Protein AF-A0A3C2CHH4-F1 (afdb_monomer_lite)

Secondary structure (DSSP, 8-state):
--HHHHHHHHHHHHHHTT--GGG-----EEEPP-HHHHHHHHHTT----EEPPPPS-HHHHHHHHHHGGGG--

Sequence (73 aa):
SGIKASLSDLQKVCESKERDFSEISIIPFGTVPDQGKLDYFEELGVDEVILRVPAGPREHVLETLDSYVSFLK

Structure (mmCIF, N/CA/C/O backbone):
data_AF-A0A3C2CHH4-F1
#
_entry.id   AF-A0A3C2CHH4-F1
#
loop_
_atom_site.group_PDB
_atom_site.id
_atom_site.type_symbol
_atom_site.label_atom_id
_atom_site.label_alt_id
_atom_site.label_comp_id
_atom_site.label_asym_id
_atom_site.label_entity_id
_atom_site.label_seq_id
_atom_site.pdbx_PDB_ins_code
_atom_site.Cartn_x
_atom_site.Cartn_y
_atom_site.Cartn_z
_atom_site.occupancy
_atom_site.B_iso_or_equiv
_atom_site.auth_seq_id
_atom_site.auth_comp_id
_atom_site.auth_asym_id
_atom_site.auth_atom_id
_atom_site.pdbx_PDB_model_num
ATOM 1 N N . SER A 1 1 ? 3.311 10.401 13.688 1.00 65.81 1 SER A N 1
ATOM 2 C CA . SER A 1 1 ? 2.841 10.678 12.314 1.00 65.81 1 SER A CA 1
ATOM 3 C C . SER A 1 1 ? 2.824 9.374 11.528 1.00 65.81 1 SER A C 1
ATOM 5 O O . SER A 1 1 ? 3.450 8.417 11.966 1.00 65.81 1 SER A O 1
ATOM 7 N N . GLY A 1 2 ? 2.085 9.307 10.418 1.00 83.12 2 GLY A N 1
ATOM 8 C CA . GLY A 1 2 ? 1.949 8.092 9.604 1.00 83.12 2 GLY A CA 1
ATOM 9 C C . GLY A 1 2 ? 0.527 7.528 9.597 1.00 83.12 2 GLY A C 1
ATOM 10 O O . GLY A 1 2 ? -0.368 8.068 10.254 1.00 83.12 2 GLY A O 1
ATOM 11 N N . ILE A 1 3 ? 0.326 6.448 8.838 1.00 86.38 3 ILE A N 1
ATOM 12 C CA . ILE A 1 3 ? -1.004 5.902 8.540 1.00 86.38 3 ILE A CA 1
ATOM 13 C C . ILE A 1 3 ? -1.771 5.500 9.807 1.00 86.38 3 ILE A C 1
ATOM 15 O O . ILE A 1 3 ? -2.895 5.950 9.983 1.00 86.38 3 ILE A O 1
ATOM 19 N N . LYS A 1 4 ? -1.139 4.799 10.760 1.00 87.25 4 LYS A N 1
ATOM 20 C CA . LYS A 1 4 ? -1.789 4.347 12.003 1.00 87.25 4 LYS A CA 1
ATOM 21 C C . LYS A 1 4 ? -2.396 5.492 12.817 1.00 87.25 4 LYS A C 1
ATOM 23 O O . LYS A 1 4 ? -3.534 5.395 13.253 1.00 87.25 4 LYS A O 1
ATOM 28 N N . ALA A 1 5 ? -1.653 6.584 12.998 1.00 87.94 5 ALA A N 1
ATOM 29 C CA . ALA A 1 5 ? -2.169 7.758 13.704 1.00 87.94 5 ALA A CA 1
ATOM 30 C C . ALA A 1 5 ? -3.312 8.432 12.922 1.00 87.94 5 ALA A C 1
ATOM 32 O O . ALA A 1 5 ? -4.298 8.857 13.514 1.00 87.94 5 ALA A O 1
ATOM 33 N N . SER A 1 6 ? -3.198 8.474 11.591 1.00 92.12 6 SER A N 1
ATOM 34 C CA . SER A 1 6 ? -4.190 9.107 10.713 1.00 92.12 6 SER A CA 1
ATOM 35 C C . SER A 1 6 ? -5.506 8.321 10.652 1.00 92.12 6 SER A C 1
ATOM 37 O O . SER A 1 6 ? -6.564 8.933 10.559 1.00 92.12 6 SER A O 1
ATOM 39 N N . LEU A 1 7 ? -5.458 6.986 10.751 1.00 92.44 7 LEU A N 1
ATOM 40 C CA . LEU A 1 7 ? -6.646 6.125 10.812 1.00 92.44 7 LEU A CA 1
ATOM 41 C C . LEU A 1 7 ? -7.490 6.425 12.052 1.00 92.44 7 LEU A C 1
ATOM 43 O O . LEU A 1 7 ? -8.697 6.608 11.939 1.00 92.44 7 LEU A O 1
ATOM 47 N N . SER A 1 8 ? -6.854 6.555 13.220 1.00 91.69 8 SER A N 1
ATOM 48 C CA . SER A 1 8 ? -7.553 6.914 14.458 1.00 91.69 8 SER A CA 1
ATOM 49 C C . SER A 1 8 ? -8.232 8.282 14.379 1.00 91.69 8 SER A C 1
ATOM 51 O O . SER A 1 8 ? -9.315 8.464 14.930 1.00 91.69 8 SER A O 1
ATOM 53 N N . ASP A 1 9 ? -7.615 9.258 13.714 1.00 94.06 9 ASP A N 1
ATOM 54 C CA . ASP A 1 9 ? -8.221 10.580 13.547 1.00 94.06 9 ASP A CA 1
ATOM 55 C C . ASP A 1 9 ? -9.347 10.564 12.507 1.00 94.06 9 ASP A C 1
ATOM 57 O O . ASP A 1 9 ? -10.390 11.181 12.729 1.00 94.06 9 ASP A O 1
ATOM 61 N N . LEU A 1 10 ? -9.194 9.802 11.420 1.00 94.19 10 LEU A N 1
ATOM 62 C CA . LEU A 1 10 ? -10.251 9.610 10.429 1.00 94.19 10 LEU A CA 1
ATOM 63 C C . LEU A 1 10 ? -11.480 8.921 11.035 1.00 94.19 10 LEU A C 1
ATOM 65 O O . LEU A 1 10 ? -12.598 9.360 10.773 1.00 94.19 10 LEU A O 1
ATOM 69 N N . GLN A 1 11 ? -11.282 7.914 11.888 1.00 94.62 11 GLN A N 1
ATOM 70 C CA . GLN A 1 11 ? -12.366 7.239 12.598 1.00 94.62 11 GLN A CA 1
ATOM 71 C C . GLN A 1 11 ? -13.199 8.229 13.426 1.00 94.62 11 GLN A C 1
ATOM 73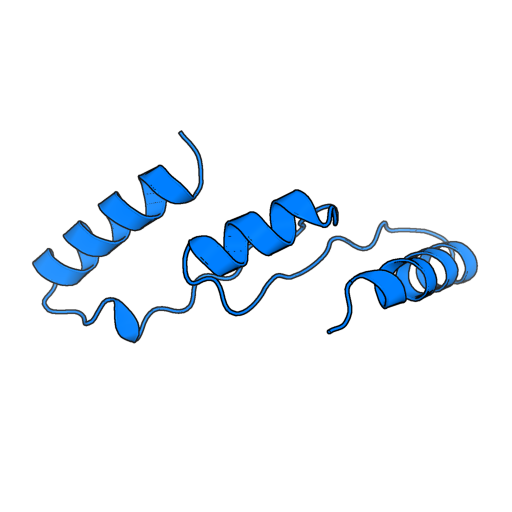 O O . GLN A 1 11 ? -14.415 8.295 13.258 1.00 94.62 11 GLN A O 1
ATOM 78 N N . LYS A 1 12 ? -12.553 9.073 14.244 1.00 95.44 12 LYS A N 1
ATOM 79 C CA . LYS A 1 12 ? -13.245 10.109 15.037 1.00 95.44 12 LYS A CA 1
ATOM 80 C C . LYS A 1 12 ? -14.029 11.082 14.155 1.00 95.44 12 LYS A C 1
ATOM 82 O O . LYS A 1 12 ? -15.116 11.525 14.522 1.00 95.44 12 LYS A O 1
ATOM 87 N N . VAL A 1 13 ? -13.474 11.447 12.996 1.00 96.56 13 VAL A N 1
ATOM 88 C CA . VAL A 1 13 ? -14.157 12.330 12.043 1.00 96.56 13 VAL A CA 1
ATOM 89 C C . VAL A 1 13 ? -15.390 11.639 11.460 1.00 96.56 13 VAL A C 1
ATOM 91 O O . VAL A 1 13 ? -16.444 12.271 11.427 1.00 96.56 13 VAL A O 1
ATOM 94 N N . CYS A 1 14 ? -15.299 10.369 11.057 1.00 97.00 14 CYS A N 1
ATOM 95 C CA . CYS A 1 14 ? -16.448 9.590 10.590 1.00 97.00 14 CYS A CA 1
ATOM 96 C C . CYS A 1 14 ? -17.550 9.508 11.654 1.00 97.00 14 CYS A C 1
ATOM 98 O O . CYS A 1 14 ? -18.689 9.872 11.365 1.00 97.00 14 CYS A O 1
ATOM 100 N N . GLU A 1 15 ? -17.196 9.163 12.895 1.00 95.62 15 GLU A N 1
ATOM 101 C CA . GLU A 1 15 ? -18.128 9.111 14.030 1.00 95.62 15 GLU A CA 1
ATOM 102 C C . GLU A 1 15 ? -18.822 10.466 14.258 1.00 95.62 15 GLU A C 1
ATOM 104 O O . GLU A 1 15 ? -20.044 10.528 14.375 1.00 95.62 15 GLU A O 1
ATOM 109 N N . SER A 1 16 ? -18.076 11.580 14.213 1.00 97.31 16 SER A N 1
ATOM 110 C CA . SER A 1 16 ? -18.637 12.940 14.358 1.00 97.31 16 SER A CA 1
ATOM 111 C C . SER A 1 16 ? -19.596 13.359 13.234 1.00 97.31 16 SER A C 1
ATOM 113 O O . SER A 1 16 ? -20.269 14.387 13.335 1.00 97.31 16 SER A O 1
ATOM 115 N N . LYS A 1 17 ? -19.606 12.604 12.132 1.00 97.25 17 LYS A N 1
ATOM 116 C CA . LYS A 1 17 ? -20.436 12.824 10.945 1.00 97.25 17 LYS A CA 1
ATOM 117 C C . LYS A 1 17 ? -21.468 11.719 10.743 1.00 97.25 17 LYS A C 1
ATOM 119 O O . LYS A 1 17 ? -22.062 11.681 9.671 1.00 97.25 17 LYS A O 1
ATOM 124 N N . GLU A 1 18 ? -21.657 10.844 11.735 1.00 96.44 18 GLU A N 1
ATOM 125 C CA . GLU A 1 18 ? -22.577 9.703 11.659 1.00 96.44 18 GLU A CA 1
ATOM 126 C C . GLU A 1 18 ? -22.289 8.805 10.438 1.00 96.44 18 GLU A C 1
ATOM 128 O O . GLU A 1 18 ? -23.194 8.258 9.813 1.00 96.44 18 GLU A O 1
ATOM 133 N N . ARG A 1 19 ? -21.006 8.672 10.073 1.00 96.81 19 ARG A N 1
ATOM 134 C CA . ARG A 1 19 ? -20.538 7.767 9.019 1.00 96.81 19 ARG A CA 1
ATOM 135 C C . ARG A 1 19 ? -19.940 6.516 9.640 1.00 96.81 19 ARG A C 1
ATOM 137 O O . ARG A 1 19 ? -19.086 6.623 10.519 1.00 96.81 19 ARG A O 1
ATOM 144 N N . ASP A 1 20 ? -20.326 5.352 9.130 1.00 94.38 20 ASP A N 1
ATOM 145 C CA . ASP A 1 20 ? -19.695 4.094 9.508 1.00 94.38 20 ASP A CA 1
ATOM 146 C C . ASP A 1 20 ? -18.262 4.052 8.956 1.00 94.38 20 ASP A C 1
ATOM 148 O O . ASP A 1 20 ? -18.025 4.195 7.755 1.00 94.38 20 ASP A O 1
ATOM 152 N N . PHE A 1 21 ? -17.286 3.913 9.852 1.00 93.69 21 PHE A N 1
ATOM 153 C CA . PHE A 1 21 ? -15.881 3.825 9.471 1.00 93.69 21 PHE A CA 1
ATOM 154 C C . PHE A 1 21 ? -15.561 2.506 8.753 1.00 93.69 21 PHE A C 1
ATOM 156 O O . PHE A 1 21 ? -14.657 2.482 7.925 1.00 93.69 21 PHE A O 1
ATOM 163 N N . SER A 1 22 ? -16.318 1.435 9.015 1.00 91.88 22 SER A N 1
ATOM 164 C CA . SER A 1 22 ? -16.134 0.135 8.357 1.00 91.88 22 SER A CA 1
ATOM 165 C C . SER A 1 22 ? -16.509 0.148 6.870 1.00 91.88 22 SER A C 1
ATOM 167 O O . SER A 1 22 ? -16.044 -0.697 6.113 1.00 91.88 22 SER A O 1
ATOM 169 N N . GLU A 1 23 ? -17.276 1.148 6.424 1.00 93.19 23 GLU A N 1
ATOM 170 C CA . GLU A 1 23 ? -17.589 1.378 5.008 1.00 93.19 23 GLU A CA 1
ATOM 171 C C . GLU A 1 23 ? -16.496 2.184 4.273 1.00 93.19 23 GLU A C 1
ATOM 173 O O . GLU A 1 23 ? -16.618 2.465 3.078 1.00 93.19 23 GLU A O 1
ATOM 178 N N . ILE A 1 24 ? -15.431 2.607 4.968 1.00 92.62 24 ILE A N 1
ATOM 179 C CA . ILE A 1 24 ? -14.351 3.418 4.396 1.00 92.62 24 ILE A CA 1
ATOM 180 C C . ILE A 1 24 ? -13.180 2.530 3.978 1.00 92.62 24 ILE A C 1
ATOM 182 O O . ILE A 1 24 ? -12.446 2.016 4.816 1.00 92.62 24 ILE A O 1
ATOM 186 N N . SER A 1 25 ? -12.925 2.441 2.674 1.00 93.25 25 SER A N 1
ATOM 187 C CA . SER A 1 25 ? -11.715 1.796 2.153 1.00 93.25 25 SER A CA 1
ATOM 188 C C . SER A 1 25 ? -10.516 2.745 2.189 1.00 93.25 25 SER A C 1
ATOM 190 O O . SER A 1 25 ? -10.582 3.881 1.711 1.00 93.25 25 SER A O 1
ATOM 192 N N . ILE A 1 26 ? -9.393 2.261 2.719 1.00 93.50 26 ILE A N 1
ATOM 193 C CA . ILE A 1 26 ? -8.117 2.979 2.748 1.00 93.50 26 ILE A CA 1
ATOM 194 C C . ILE A 1 26 ? -7.142 2.257 1.830 1.00 93.50 26 ILE A C 1
ATOM 196 O O . ILE A 1 26 ? -6.830 1.100 2.072 1.00 93.50 26 ILE A O 1
ATOM 200 N N . ILE A 1 27 ? -6.647 2.949 0.800 1.00 95.94 27 ILE A N 1
ATOM 201 C CA . ILE A 1 27 ? -5.775 2.357 -0.223 1.00 95.94 27 ILE A CA 1
ATOM 202 C C . ILE A 1 27 ? -4.470 3.159 -0.300 1.00 95.94 27 ILE A C 1
ATOM 204 O O . ILE A 1 27 ? -4.438 4.236 -0.908 1.00 95.94 27 ILE A O 1
ATOM 208 N N . PRO A 1 28 ? -3.372 2.694 0.325 1.00 94.88 28 PRO A N 1
ATOM 209 C CA . PRO A 1 28 ? -2.067 3.314 0.163 1.00 94.88 28 PRO A CA 1
ATOM 210 C C . PRO A 1 28 ? -1.620 3.262 -1.301 1.00 94.88 28 PRO A C 1
ATOM 212 O O . PRO A 1 28 ? -1.563 2.195 -1.913 1.00 94.88 28 PRO A O 1
ATOM 215 N N . PHE A 1 29 ? -1.271 4.423 -1.852 1.00 95.38 29 PHE A N 1
ATOM 216 C CA . PHE A 1 29 ? -0.855 4.569 -3.244 1.00 95.38 29 PHE A CA 1
ATOM 217 C C . PHE A 1 29 ? 0.645 4.837 -3.371 1.00 95.38 29 PHE A C 1
ATOM 219 O O . PHE A 1 29 ? 1.199 5.694 -2.679 1.00 95.38 29 PHE A O 1
ATOM 226 N N . GLY A 1 30 ? 1.299 4.137 -4.301 1.00 95.19 30 GLY A N 1
ATOM 227 C CA . GLY A 1 30 ? 2.716 4.332 -4.607 1.00 95.19 30 GLY A CA 1
ATOM 228 C C . GLY A 1 30 ? 3.656 3.682 -3.588 1.00 95.19 30 GLY A C 1
ATOM 229 O O . GLY A 1 30 ? 4.792 4.133 -3.407 1.00 95.19 30 GLY A O 1
ATOM 230 N N . THR A 1 31 ? 3.203 2.616 -2.929 1.00 95.50 31 THR A N 1
ATOM 231 C CA . THR A 1 31 ? 4.004 1.857 -1.967 1.00 95.50 31 THR A CA 1
ATOM 232 C C . THR A 1 31 ? 5.170 1.162 -2.666 1.00 95.50 31 THR A C 1
ATOM 234 O O . THR A 1 31 ? 4.983 0.423 -3.628 1.00 95.50 31 THR A O 1
ATOM 237 N N . VAL A 1 32 ? 6.389 1.360 -2.159 1.00 95.38 32 VAL A N 1
ATOM 238 C CA . VAL A 1 32 ? 7.519 0.477 -2.491 1.00 95.38 32 VAL A CA 1
ATOM 239 C C . VAL A 1 32 ? 7.320 -0.826 -1.736 1.00 95.38 32 VAL A C 1
ATOM 241 O O . VAL A 1 32 ? 7.261 -0.753 -0.497 1.00 95.38 32 VAL A O 1
ATOM 244 N N . PRO A 1 33 ? 7.200 -1.965 -2.436 1.00 94.56 33 PRO A N 1
ATOM 245 C CA . PRO A 1 33 ? 6.881 -3.213 -1.778 1.00 94.56 33 PRO A CA 1
ATOM 246 C C . PRO A 1 33 ? 8.032 -3.669 -0.888 1.00 94.56 33 PRO A C 1
ATOM 248 O O . PRO A 1 33 ? 9.208 -3.541 -1.224 1.00 94.56 33 PRO A O 1
ATOM 251 N N . ASP A 1 34 ? 7.637 -4.148 0.279 1.00 95.44 34 ASP A N 1
ATOM 252 C CA . ASP A 1 34 ? 8.453 -4.755 1.318 1.00 95.44 34 ASP A CA 1
ATOM 253 C C . ASP A 1 34 ? 7.491 -5.625 2.132 1.00 95.44 34 ASP A C 1
ATOM 255 O O . ASP A 1 34 ? 6.420 -5.134 2.495 1.00 95.44 34 ASP A O 1
ATOM 259 N N . GLN A 1 35 ? 7.826 -6.895 2.381 1.00 95.75 35 GLN A N 1
ATOM 260 C CA . GLN A 1 35 ? 6.870 -7.836 2.980 1.00 95.75 35 GLN A CA 1
ATOM 261 C C . GLN A 1 35 ? 6.399 -7.351 4.355 1.00 95.75 35 GLN A C 1
ATOM 263 O O . GLN A 1 35 ? 5.200 -7.274 4.595 1.00 95.75 35 GLN A O 1
ATOM 268 N N . GLY A 1 36 ? 7.326 -6.899 5.208 1.00 96.00 36 GLY A N 1
ATOM 269 C CA . GLY A 1 36 ? 6.982 -6.396 6.539 1.00 96.00 36 GLY A CA 1
ATOM 270 C C . GLY A 1 36 ? 6.073 -5.165 6.499 1.00 96.00 36 GLY A C 1
ATOM 271 O O . GLY A 1 36 ? 5.224 -4.988 7.369 1.00 96.00 36 GLY A O 1
ATOM 272 N N . LYS A 1 37 ? 6.195 -4.318 5.471 1.00 94.81 37 LYS A N 1
ATOM 273 C CA . LYS A 1 37 ? 5.283 -3.185 5.260 1.00 94.81 37 LYS A CA 1
ATOM 274 C C . LYS A 1 37 ? 3.885 -3.620 4.817 1.00 94.81 37 LYS A C 1
ATOM 276 O O . LYS A 1 37 ? 2.918 -2.986 5.228 1.00 94.81 37 LYS A O 1
ATOM 281 N N . LEU A 1 38 ? 3.779 -4.647 3.973 1.00 95.56 38 LEU A N 1
ATOM 282 C CA . LEU A 1 38 ? 2.488 -5.189 3.540 1.00 95.56 38 LEU A CA 1
ATOM 283 C C . LEU A 1 38 ? 1.769 -5.882 4.701 1.00 95.56 38 LEU A C 1
ATOM 285 O O . LEU A 1 38 ? 0.599 -5.590 4.931 1.00 95.56 38 LEU A O 1
ATOM 289 N N . ASP A 1 39 ? 2.491 -6.682 5.486 1.00 95.69 39 ASP A N 1
ATOM 290 C CA . ASP A 1 39 ? 1.967 -7.321 6.700 1.00 95.69 39 ASP A CA 1
ATOM 291 C C . ASP A 1 39 ? 1.484 -6.261 7.706 1.00 95.69 39 ASP A C 1
ATOM 293 O O . ASP A 1 39 ? 0.389 -6.348 8.254 1.00 95.69 39 ASP A O 1
ATOM 297 N N . TYR A 1 40 ? 2.256 -5.183 7.882 1.00 94.75 40 TYR A N 1
ATOM 298 C CA . TYR A 1 40 ? 1.858 -4.059 8.729 1.00 94.75 40 TYR A CA 1
ATOM 299 C C . TYR A 1 40 ? 0.579 -3.354 8.248 1.00 94.75 40 TYR A C 1
ATOM 301 O O . TYR A 1 40 ? -0.203 -2.877 9.068 1.00 94.75 40 TYR A O 1
ATOM 309 N N . PHE A 1 41 ? 0.353 -3.242 6.936 1.00 94.94 41 PHE A N 1
ATOM 310 C CA . PHE A 1 41 ? -0.893 -2.677 6.414 1.00 94.94 41 PHE A CA 1
ATOM 311 C C . PHE A 1 41 ? -2.083 -3.608 6.658 1.00 94.94 41 PHE A C 1
ATOM 313 O O . PHE A 1 41 ? -3.134 -3.132 7.088 1.00 94.94 41 PHE A O 1
ATOM 320 N N . GLU A 1 42 ? -1.905 -4.914 6.483 1.00 94.19 42 GLU A N 1
ATOM 321 C CA . GLU A 1 42 ? -2.931 -5.911 6.800 1.00 94.19 42 GLU A CA 1
ATOM 322 C C . GLU A 1 42 ? -3.325 -5.874 8.286 1.00 94.19 42 GLU A C 1
ATOM 324 O O . GLU A 1 42 ? -4.510 -5.826 8.606 1.00 94.19 42 GLU A O 1
ATOM 329 N N . GLU A 1 43 ? -2.356 -5.778 9.206 1.00 94.44 43 GLU A N 1
ATOM 330 C CA . GLU A 1 43 ? -2.619 -5.614 10.648 1.00 94.44 43 GLU A CA 1
ATOM 331 C C . GLU A 1 43 ? -3.434 -4.350 10.983 1.00 94.44 43 GLU A C 1
ATOM 333 O O . GLU A 1 43 ? -4.092 -4.283 12.024 1.00 94.44 43 GLU A O 1
ATOM 338 N N . LEU A 1 44 ? -3.386 -3.330 10.1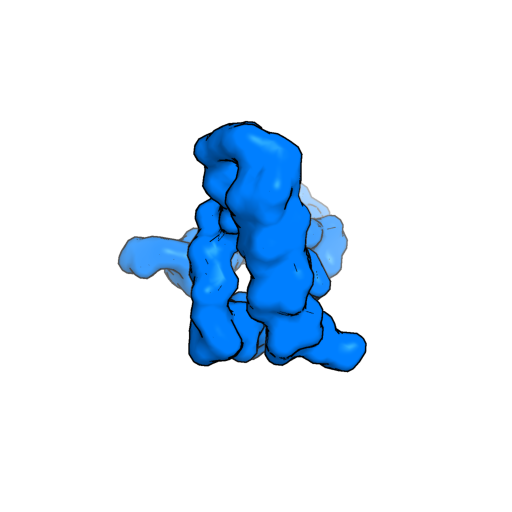23 1.00 93.12 44 LEU A N 1
ATOM 339 C CA . LEU A 1 44 ? -4.160 -2.097 10.260 1.00 93.12 44 LEU A CA 1
ATOM 340 C C . LEU A 1 44 ? -5.546 -2.166 9.599 1.00 93.12 44 LEU A C 1
ATOM 342 O O . LEU A 1 44 ? -6.268 -1.168 9.649 1.00 93.12 44 LEU A O 1
ATOM 346 N N . GLY A 1 45 ? -5.919 -3.301 9.000 1.00 92.38 45 GLY A N 1
ATOM 347 C CA . GLY A 1 45 ? -7.184 -3.480 8.282 1.00 92.38 45 GLY A CA 1
ATOM 348 C C . GLY A 1 45 ? -7.195 -2.846 6.889 1.00 92.38 45 GLY A C 1
ATOM 349 O O . GLY A 1 45 ? -8.247 -2.438 6.410 1.00 92.38 45 GLY A O 1
ATOM 350 N N . VAL A 1 46 ? -6.028 -2.686 6.259 1.00 93.75 46 VAL A N 1
ATOM 351 C CA . VAL A 1 46 ? -5.929 -2.245 4.863 1.00 93.75 46 VAL A CA 1
ATOM 352 C C . VAL A 1 46 ? -6.001 -3.469 3.955 1.00 93.75 46 VAL A C 1
ATOM 354 O O . VAL A 1 46 ? -5.058 -4.255 3.898 1.00 93.75 46 VAL A O 1
ATOM 357 N N . ASP A 1 47 ? -7.099 -3.587 3.213 1.00 93.12 47 ASP A N 1
ATOM 358 C CA . ASP A 1 47 ? -7.348 -4.729 2.324 1.00 93.12 47 ASP A CA 1
ATOM 359 C C . ASP A 1 47 ? -6.736 -4.566 0.919 1.00 93.12 47 ASP A C 1
ATOM 361 O O . ASP A 1 47 ? -6.591 -5.541 0.184 1.00 93.12 47 ASP A O 1
ATOM 365 N N . GLU A 1 48 ? -6.361 -3.342 0.524 1.00 95.69 48 GLU A N 1
ATOM 366 C CA . GLU A 1 48 ? -5.826 -3.047 -0.811 1.00 95.69 48 GLU A CA 1
ATOM 367 C C . GLU A 1 48 ? -4.652 -2.059 -0.754 1.00 95.69 48 GLU A C 1
ATOM 369 O O . GLU A 1 48 ? -4.697 -1.039 -0.066 1.00 95.69 48 GLU A O 1
ATOM 374 N N . VAL A 1 49 ? -3.593 -2.338 -1.521 1.00 95.88 49 VAL A N 1
ATOM 375 C CA . VAL A 1 49 ? -2.407 -1.479 -1.650 1.00 95.88 49 VAL A CA 1
ATOM 376 C C . VAL A 1 49 ? -2.007 -1.370 -3.118 1.00 95.88 49 VAL A C 1
ATOM 378 O O . VAL 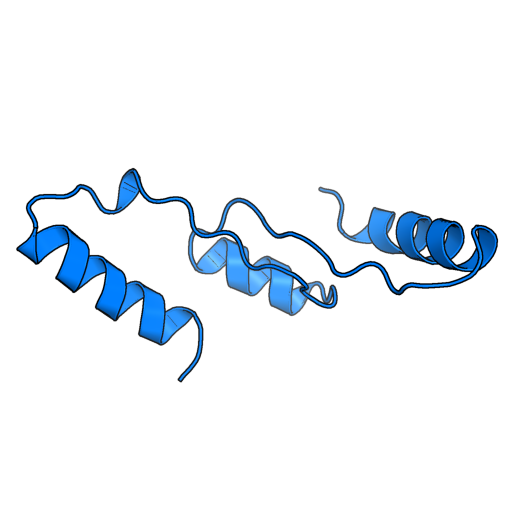A 1 49 ? -1.815 -2.376 -3.796 1.00 95.88 49 VAL A O 1
ATOM 381 N N . ILE A 1 50 ? -1.784 -0.145 -3.597 1.00 96.50 50 ILE A N 1
ATOM 382 C CA . ILE A 1 50 ? -1.285 0.102 -4.953 1.00 96.50 50 ILE A CA 1
ATOM 383 C C . ILE A 1 50 ? 0.238 0.254 -4.899 1.00 96.50 50 ILE A C 1
ATOM 385 O O . ILE A 1 50 ? 0.778 1.255 -4.406 1.00 96.50 50 ILE A O 1
ATOM 389 N N . LEU A 1 51 ? 0.943 -0.753 -5.420 1.00 96.69 51 LEU A N 1
ATOM 390 C CA . LEU A 1 51 ? 2.402 -0.762 -5.496 1.00 96.69 51 LEU A CA 1
ATOM 391 C C . LEU A 1 51 ? 2.917 0.205 -6.564 1.00 96.69 51 LEU A C 1
ATOM 393 O O . LEU A 1 51 ? 2.327 0.382 -7.630 1.00 96.69 51 LEU A O 1
ATOM 397 N N . ARG A 1 52 ? 4.058 0.833 -6.284 1.00 96.44 52 ARG A N 1
ATOM 398 C CA . ARG A 1 52 ? 4.718 1.733 -7.227 1.00 96.44 52 ARG A CA 1
ATOM 399 C C . ARG A 1 52 ? 5.478 0.940 -8.277 1.00 96.44 52 ARG A C 1
ATOM 401 O O . ARG A 1 52 ? 6.495 0.341 -7.959 1.00 96.44 52 ARG A O 1
ATOM 408 N N . VAL A 1 53 ? 5.087 1.085 -9.535 1.00 96.06 53 VAL A N 1
ATOM 409 C CA . VAL A 1 53 ? 5.888 0.635 -10.678 1.00 96.06 53 VAL A CA 1
ATOM 410 C C . VAL A 1 53 ? 6.745 1.810 -11.175 1.00 96.06 53 VAL A C 1
ATOM 412 O O . VAL A 1 53 ? 6.197 2.887 -11.427 1.00 96.06 53 VAL A O 1
ATOM 415 N N . PRO A 1 54 ? 8.080 1.674 -11.271 1.00 93.88 54 PRO A N 1
ATOM 416 C CA . PRO A 1 54 ? 8.938 2.731 -11.791 1.00 93.88 54 PRO A CA 1
ATOM 417 C C . PRO A 1 54 ? 8.658 2.970 -13.280 1.00 93.88 54 PRO A C 1
ATOM 419 O O . PRO A 1 54 ? 8.425 2.035 -14.042 1.00 93.88 54 PRO A O 1
ATOM 422 N N . ALA A 1 55 ? 8.706 4.231 -13.707 1.00 95.06 55 ALA A N 1
ATOM 423 C CA . ALA A 1 55 ? 8.648 4.565 -15.125 1.00 95.06 55 ALA A CA 1
ATOM 424 C C . ALA A 1 55 ? 9.974 4.196 -15.810 1.00 95.06 55 ALA A C 1
ATOM 426 O O . ALA A 1 55 ? 11.049 4.457 -15.267 1.00 95.06 55 ALA A O 1
ATOM 427 N N . GLY A 1 56 ? 9.908 3.629 -17.013 1.00 96.38 56 GLY A N 1
ATOM 428 C CA . GLY A 1 56 ? 11.089 3.231 -17.773 1.00 96.38 56 GLY A CA 1
ATOM 429 C C . GLY A 1 56 ? 10.738 2.458 -19.045 1.00 96.38 56 GLY A C 1
ATOM 430 O O . GLY A 1 56 ? 9.561 2.381 -19.409 1.00 96.38 56 GLY A O 1
ATOM 431 N N . PRO A 1 57 ? 11.748 1.892 -19.731 1.00 98.19 57 PRO A N 1
ATOM 432 C CA . PRO A 1 57 ? 11.534 0.972 -20.842 1.00 98.19 57 PRO A CA 1
ATOM 433 C C . PRO A 1 57 ? 10.647 -0.204 -20.433 1.00 98.19 57 PRO A C 1
ATOM 435 O O . PRO A 1 57 ? 10.618 -0.603 -19.265 1.00 98.19 57 PRO A O 1
ATOM 438 N N . ARG A 1 58 ?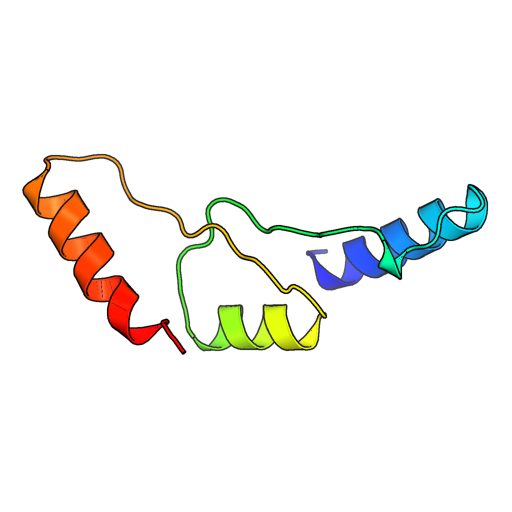 9.955 -0.785 -21.415 1.00 97.88 58 ARG A N 1
ATOM 439 C CA . ARG A 1 58 ? 9.045 -1.919 -21.217 1.00 97.88 58 ARG A CA 1
ATOM 440 C C . ARG A 1 58 ? 9.710 -3.051 -20.437 1.00 97.88 58 ARG A C 1
ATOM 442 O O . ARG A 1 58 ? 9.090 -3.609 -19.543 1.00 97.88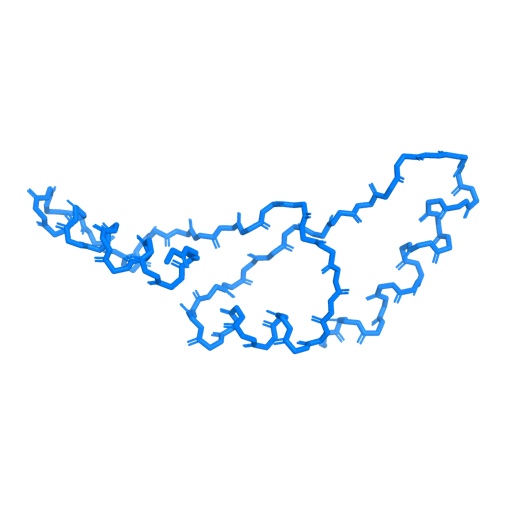 58 ARG A O 1
ATOM 449 N N . GLU A 1 59 ? 10.945 -3.384 -20.782 1.00 98.19 59 GLU A N 1
ATOM 450 C CA . GLU A 1 59 ? 11.696 -4.501 -20.212 1.00 98.19 59 GLU A CA 1
ATOM 451 C C . GLU A 1 59 ? 11.893 -4.300 -18.706 1.00 98.19 59 GLU A C 1
ATOM 453 O O . GLU A 1 59 ? 11.581 -5.189 -17.924 1.00 98.19 59 GLU A O 1
ATOM 458 N N . HIS A 1 60 ? 12.271 -3.088 -18.291 1.00 97.25 60 HIS A N 1
ATOM 459 C CA . HIS A 1 60 ? 12.454 -2.748 -16.879 1.00 97.25 60 HIS A CA 1
ATOM 460 C C . HIS A 1 60 ? 11.139 -2.776 -16.084 1.00 97.25 60 HIS A C 1
ATOM 462 O O . HIS A 1 60 ? 11.102 -3.202 -14.926 1.00 97.25 60 HIS A O 1
ATOM 468 N N . VAL A 1 61 ? 10.045 -2.328 -16.707 1.00 97.88 61 VAL A N 1
ATOM 469 C CA . VAL A 1 61 ? 8.705 -2.397 -16.110 1.00 97.88 61 VAL A CA 1
ATOM 470 C C . VAL A 1 61 ? 8.280 -3.853 -15.918 1.00 97.88 61 VAL A C 1
ATOM 472 O O . VAL A 1 61 ? 7.817 -4.203 -14.836 1.00 97.88 61 VAL A O 1
ATOM 475 N N . LEU A 1 62 ? 8.462 -4.701 -16.934 1.00 97.81 62 LEU A N 1
ATOM 476 C CA . LEU A 1 62 ? 8.109 -6.121 -16.865 1.00 97.81 62 LEU A CA 1
ATOM 477 C C . LEU A 1 62 ? 8.946 -6.867 -15.822 1.00 97.81 62 LEU A C 1
ATOM 479 O O . LEU A 1 62 ? 8.365 -7.540 -14.981 1.00 97.81 62 LEU A O 1
ATOM 483 N N . GLU A 1 63 ? 10.266 -6.666 -15.790 1.00 97.12 63 GLU A N 1
ATOM 484 C CA . GLU A 1 63 ? 11.143 -7.239 -14.754 1.00 97.12 63 GLU A CA 1
ATOM 485 C C . GLU A 1 63 ? 10.702 -6.835 -13.340 1.00 97.12 63 GLU A C 1
ATOM 487 O O . GLU A 1 63 ? 10.712 -7.646 -12.413 1.00 97.12 63 GLU A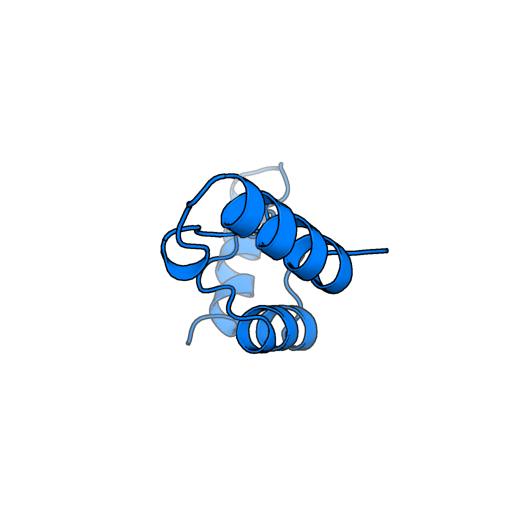 O 1
ATOM 492 N N . THR A 1 64 ? 10.275 -5.579 -13.166 1.00 97.06 64 THR A N 1
ATOM 493 C CA . THR A 1 64 ? 9.755 -5.108 -11.878 1.00 97.06 64 THR A CA 1
ATOM 494 C C . THR A 1 64 ? 8.446 -5.808 -11.515 1.00 97.06 64 THR A C 1
ATOM 496 O O . THR A 1 64 ? 8.293 -6.250 -10.378 1.00 97.06 64 THR A O 1
ATOM 499 N N . LEU A 1 65 ? 7.509 -5.939 -12.456 1.00 97.00 65 LEU A N 1
ATOM 500 C CA . LEU A 1 65 ? 6.245 -6.640 -12.223 1.00 97.00 65 LEU A CA 1
ATOM 501 C C . LEU A 1 65 ? 6.467 -8.124 -11.900 1.00 97.00 65 LEU A C 1
ATOM 503 O O . LEU A 1 65 ? 5.854 -8.632 -10.964 1.00 97.00 65 LEU A O 1
ATOM 507 N N . ASP A 1 66 ? 7.390 -8.788 -12.598 1.00 97.56 66 ASP A N 1
ATOM 508 C CA . ASP A 1 66 ? 7.774 -10.175 -12.318 1.00 97.56 66 ASP A CA 1
ATOM 509 C C . ASP A 1 66 ? 8.361 -10.312 -10.906 1.00 97.56 66 ASP A C 1
ATOM 511 O O . ASP A 1 66 ? 8.034 -11.250 -10.178 1.00 97.56 66 ASP A O 1
ATOM 515 N N . SER A 1 67 ? 9.165 -9.336 -10.464 1.00 96.25 67 SER A N 1
ATOM 516 C CA . SER A 1 67 ? 9.693 -9.317 -9.094 1.00 96.25 67 SER A CA 1
ATOM 517 C C . SER A 1 67 ? 8.602 -9.194 -8.025 1.00 96.25 67 SER A C 1
ATOM 519 O O . SER A 1 67 ? 8.819 -9.594 -6.885 1.00 96.25 67 SER A O 1
ATOM 521 N N . TYR A 1 68 ? 7.422 -8.666 -8.371 1.00 96.81 68 TYR A N 1
ATOM 522 C CA . TYR A 1 68 ? 6.323 -8.485 -7.420 1.00 96.81 68 TYR A CA 1
ATOM 523 C C . TYR A 1 68 ? 5.486 -9.743 -7.208 1.00 96.81 68 TYR A C 1
ATOM 525 O O . TYR A 1 68 ? 4.698 -9.787 -6.264 1.00 96.81 68 TYR A O 1
ATOM 533 N N . VAL A 1 69 ? 5.692 -10.791 -8.012 1.00 95.94 69 VAL A N 1
ATOM 534 C CA . VAL A 1 69 ? 5.021 -12.088 -7.842 1.00 95.94 69 VAL A CA 1
ATOM 535 C C . VAL A 1 69 ? 5.254 -12.662 -6.441 1.00 95.94 69 VAL A C 1
ATOM 537 O O . VAL A 1 69 ? 4.360 -13.300 -5.897 1.00 95.94 69 VAL A O 1
ATOM 540 N N . SER A 1 70 ? 6.401 -12.381 -5.810 1.00 94.56 70 SER A N 1
ATOM 541 C CA . SER A 1 70 ? 6.696 -12.836 -4.444 1.00 94.56 70 SER A CA 1
ATOM 542 C C . SER A 1 70 ? 5.788 -12.241 -3.363 1.00 94.56 70 SER A C 1
ATOM 544 O O . SER A 1 70 ? 5.791 -12.749 -2.248 1.00 94.56 70 SER A O 1
ATOM 546 N N . PHE A 1 71 ? 5.064 -11.159 -3.662 1.00 94.50 71 PHE A N 1
ATOM 547 C CA . PHE A 1 71 ? 4.127 -10.511 -2.737 1.00 94.50 71 PHE A CA 1
ATOM 548 C C . PHE A 1 71 ? 2.673 -10.939 -2.962 1.00 94.50 71 PHE A C 1
ATOM 550 O O . PHE A 1 71 ? 1.791 -10.513 -2.216 1.00 94.50 71 PHE A O 1
ATOM 557 N N . LEU A 1 72 ? 2.401 -11.742 -3.996 1.00 88.62 72 LEU A N 1
ATOM 558 C CA . LEU A 1 72 ? 1.083 -12.331 -4.197 1.00 88.62 72 LEU A CA 1
ATOM 559 C C . LEU A 1 72 ? 0.863 -13.432 -3.153 1.00 88.62 72 LEU A C 1
ATOM 561 O O . LEU A 1 72 ? 1.761 -14.235 -2.896 1.00 88.62 72 LEU A O 1
ATOM 565 N N . LYS A 1 73 ? -0.327 -13.439 -2.553 1.00 74.94 73 LYS A N 1
ATOM 566 C CA . LYS A 1 73 ? -0.783 -14.488 -1.635 1.00 74.94 73 LYS A CA 1
ATOM 567 C C . LYS A 1 73 ? -1.458 -15.624 -2.395 1.00 74.94 73 LYS A C 1
ATOM 569 O O . LYS A 1 73 ? -2.149 -15.324 -3.395 1.00 74.94 73 LYS A O 1
#

Radius of gyration: 15.57 Å; chains: 1; bounding box: 35×27×36 Å

pLDDT: mean 94.05, std 4.88, range [65.81, 98.19]

Foldseek 3Di:
DDDLVVLVVVCVVCVVVVHDSVPDADEAAADADDQVVVVVCVVVVHPYYHHHQDDDDPVSSVVVVVVCVVVDD